Protein AF-F3FJ89-F1 (afdb_monomer_lite)

pLDDT: mean 96.77, std 5.16, range [58.34, 98.81]

Organism: NCBI:txid629262

Structure (mmCIF, N/CA/C/O backbone):
data_AF-F3FJ89-F1
#
_entry.id   AF-F3FJ89-F1
#
loop_
_atom_site.group_PDB
_atom_site.id
_atom_site.type_symbol
_atom_site.label_atom_id
_atom_site.label_alt_id
_atom_site.label_comp_id
_atom_site.label_asym_id
_atom_site.label_entity_id
_atom_site.label_seq_id
_atom_site.pdbx_PDB_ins_code
_atom_site.Cartn_x
_atom_site.Cartn_y
_atom_site.Cartn_z
_atom_site.occupancy
_atom_site.B_iso_or_equiv
_atom_site.auth_seq_id
_atom_site.auth_comp_id
_atom_site.auth_asym_id
_atom_site.auth_atom_id
_atom_site.pdbx_PDB_model_num
ATOM 1 N N . GLY A 1 1 ? 10.192 -7.650 18.222 1.00 58.34 1 GLY A N 1
ATOM 2 C CA . GLY A 1 1 ? 11.394 -7.346 17.414 1.00 58.34 1 GLY A CA 1
ATOM 3 C C . GLY A 1 1 ? 11.013 -6.507 16.206 1.00 58.34 1 GLY A C 1
ATOM 4 O O . GLY A 1 1 ? 9.823 -6.436 15.914 1.00 58.34 1 GLY A O 1
ATOM 5 N N . HIS A 1 2 ? 11.988 -5.890 15.524 1.00 86.31 2 HIS A N 1
ATOM 6 C CA . HIS A 1 2 ? 11.782 -4.907 14.439 1.00 86.31 2 HIS A CA 1
ATOM 7 C C . HIS A 1 2 ? 10.773 -5.340 13.357 1.00 86.31 2 HIS A C 1
ATOM 9 O O . HIS A 1 2 ? 10.031 -4.505 12.858 1.00 86.31 2 HIS A O 1
ATOM 15 N N . TYR A 1 3 ? 10.647 -6.645 13.087 1.00 93.94 3 TYR A N 1
ATOM 16 C CA . TYR A 1 3 ? 9.653 -7.196 12.159 1.00 93.94 3 TYR A CA 1
ATOM 17 C C . TYR A 1 3 ? 8.212 -6.726 12.421 1.00 93.94 3 TYR A C 1
ATOM 19 O O . TYR A 1 3 ? 7.535 -6.318 11.487 1.00 93.94 3 TYR A O 1
ATOM 27 N N . ARG A 1 4 ? 7.738 -6.745 13.680 1.00 95.69 4 ARG A N 1
ATOM 28 C CA . ARG A 1 4 ? 6.354 -6.335 14.000 1.00 95.69 4 ARG A CA 1
ATOM 29 C C . ARG A 1 4 ? 6.115 -4.854 13.686 1.00 95.69 4 ARG A C 1
ATOM 31 O O . ARG A 1 4 ? 5.006 -4.491 13.316 1.00 95.69 4 ARG A O 1
ATOM 38 N N . TYR A 1 5 ? 7.139 -4.007 13.821 1.00 95.81 5 TYR A N 1
ATOM 39 C CA . TYR A 1 5 ? 7.044 -2.593 13.453 1.00 95.81 5 TYR A CA 1
ATOM 40 C C . TYR A 1 5 ? 7.010 -2.425 11.933 1.00 95.81 5 TYR A C 1
ATOM 42 O O . TYR A 1 5 ? 6.091 -1.788 11.426 1.00 95.81 5 TYR A O 1
ATOM 50 N N . ASN A 1 6 ? 7.924 -3.079 11.210 1.00 96.88 6 ASN A N 1
ATOM 51 C CA . ASN A 1 6 ? 7.939 -3.039 9.746 1.00 96.88 6 ASN A CA 1
ATOM 52 C C . ASN A 1 6 ? 6.648 -3.599 9.140 1.00 96.88 6 ASN A C 1
ATOM 54 O O . ASN A 1 6 ? 6.114 -3.004 8.216 1.00 96.88 6 ASN A O 1
ATOM 58 N N . GLN A 1 7 ? 6.099 -4.691 9.682 1.00 97.56 7 GLN A N 1
ATOM 59 C CA . GLN A 1 7 ? 4.841 -5.264 9.200 1.00 97.56 7 GLN A CA 1
ATOM 60 C C . GLN A 1 7 ? 3.684 -4.272 9.350 1.00 97.56 7 GLN A C 1
ATOM 62 O O . GLN A 1 7 ? 2.927 -4.079 8.401 1.00 97.56 7 GLN A O 1
ATOM 67 N N . ARG A 1 8 ? 3.591 -3.588 10.498 1.00 96.75 8 ARG A N 1
ATOM 68 C CA . ARG A 1 8 ? 2.582 -2.546 10.733 1.00 96.75 8 ARG A CA 1
ATOM 69 C C . ARG A 1 8 ? 2.746 -1.360 9.782 1.00 96.75 8 ARG A C 1
ATOM 71 O O . ARG A 1 8 ? 1.754 -0.889 9.239 1.00 96.75 8 ARG A O 1
ATOM 78 N N . MET A 1 9 ? 3.978 -0.897 9.561 1.00 97.88 9 MET A N 1
ATOM 79 C CA . MET A 1 9 ? 4.263 0.204 8.631 1.00 97.88 9 MET A CA 1
ATOM 80 C C . MET A 1 9 ? 3.944 -0.183 7.182 1.00 97.88 9 MET A C 1
ATOM 82 O O . MET A 1 9 ? 3.220 0.538 6.502 1.00 97.88 9 MET A O 1
ATOM 86 N N . TYR A 1 10 ? 4.418 -1.345 6.726 1.00 98.44 10 TYR A N 1
ATOM 87 C CA . TYR A 1 10 ? 4.209 -1.837 5.363 1.00 98.44 10 TYR A CA 1
ATOM 88 C C . TYR A 1 10 ? 2.725 -2.085 5.052 1.00 98.44 10 TYR A C 1
ATOM 90 O O . TYR A 1 10 ? 2.284 -1.842 3.933 1.00 98.44 10 TYR A O 1
ATOM 98 N N . ALA A 1 11 ? 1.939 -2.527 6.041 1.00 98.31 11 ALA A N 1
ATOM 99 C CA . ALA A 1 11 ? 0.500 -2.753 5.903 1.00 98.31 11 ALA A CA 1
ATOM 100 C C . ALA A 1 11 ? -0.355 -1.479 6.053 1.00 98.31 11 ALA A C 1
ATOM 102 O O . ALA A 1 11 ? -1.562 -1.537 5.830 1.00 98.31 11 ALA A O 1
ATOM 103 N N . HIS A 1 12 ? 0.226 -0.323 6.401 1.00 98.50 12 HIS A N 1
ATOM 104 C CA . HIS A 1 12 ? -0.530 0.893 6.737 1.00 98.50 12 HIS A CA 1
ATOM 105 C C . HIS A 1 12 ? -1.438 1.407 5.601 1.00 98.50 12 HIS A C 1
ATOM 107 O O . HIS A 1 12 ? -2.429 2.088 5.856 1.00 98.50 12 HIS A O 1
ATOM 113 N N . PHE A 1 13 ? -1.133 1.086 4.340 1.00 98.69 13 PHE A N 1
ATOM 114 C CA . PHE A 1 13 ? -1.976 1.465 3.200 1.00 98.69 13 PHE A CA 1
ATOM 115 C C . PHE A 1 13 ? -3.317 0.698 3.141 1.00 98.69 13 PHE A C 1
ATOM 117 O O . PHE A 1 13 ? -4.249 1.154 2.477 1.00 98.69 13 PHE A O 1
ATOM 124 N N . MET A 1 14 ? -3.444 -0.427 3.857 1.00 98.50 14 MET A N 1
ATOM 125 C CA . MET A 1 14 ? -4.677 -1.213 3.984 1.00 98.50 14 MET A CA 1
ATOM 126 C C . MET A 1 14 ? -5.539 -0.674 5.132 1.00 98.50 14 MET A C 1
ATOM 128 O O . MET A 1 14 ? -5.464 -1.134 6.267 1.00 98.50 14 MET A O 1
ATOM 132 N N . GLN A 1 15 ? -6.367 0.330 4.841 1.00 98.44 15 GLN A N 1
ATOM 133 C CA . GLN A 1 15 ? -7.055 1.120 5.878 1.00 98.44 15 GLN A CA 1
ATOM 134 C C . GLN A 1 15 ? -8.515 0.726 6.151 1.00 98.44 15 GLN A C 1
ATOM 136 O O . GLN A 1 15 ? -9.197 1.404 6.920 1.00 98.44 15 GLN A O 1
ATOM 141 N N . GLN A 1 16 ? -9.020 -0.343 5.528 1.00 95.62 16 GLN A N 1
ATOM 142 C CA . GLN A 1 16 ? -10.443 -0.716 5.582 1.00 95.62 16 GLN A CA 1
ATOM 143 C C . GLN A 1 16 ? -10.965 -0.927 7.018 1.00 95.62 16 GLN A C 1
ATOM 145 O O . GLN A 1 16 ? -12.110 -0.577 7.306 1.00 95.62 16 GLN A O 1
ATOM 150 N N . ASP A 1 17 ? -10.102 -1.419 7.913 1.00 95.38 17 ASP A N 1
ATOM 151 C CA . ASP A 1 17 ? -10.422 -1.767 9.303 1.00 95.38 17 ASP A CA 1
ATOM 152 C C . ASP A 1 17 ? -9.924 -0.713 10.313 1.00 95.38 17 ASP A C 1
ATOM 154 O O . ASP A 1 17 ? -10.099 -0.866 11.520 1.00 95.38 17 ASP A O 1
ATOM 158 N N . MET A 1 18 ? -9.314 0.384 9.845 1.00 97.88 18 MET A N 1
ATOM 159 C CA . MET A 1 18 ? -8.816 1.449 10.725 1.00 97.88 18 MET A CA 1
ATOM 160 C C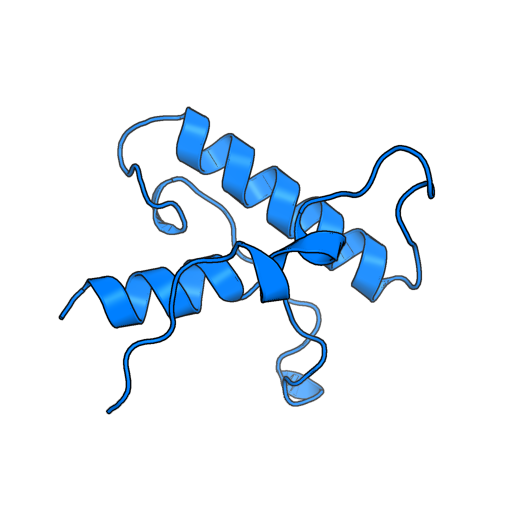 . MET A 1 18 ? -9.953 2.362 11.213 1.00 97.88 18 MET A C 1
ATOM 162 O O . MET A 1 18 ? -10.928 2.559 10.483 1.00 97.88 18 MET A O 1
ATOM 166 N N . PRO A 1 19 ? -9.845 2.991 12.395 1.00 98.12 19 PRO A N 1
ATOM 167 C CA . PRO A 1 19 ? -10.737 4.077 12.806 1.00 98.12 19 PRO A CA 1
ATOM 168 C C . PRO A 1 19 ? -10.762 5.220 11.783 1.00 98.12 19 PRO A C 1
ATOM 170 O O . PRO A 1 19 ? -9.755 5.491 11.128 1.00 98.12 19 PRO A O 1
ATOM 173 N N . SER A 1 20 ? -11.901 5.900 11.633 1.00 97.44 20 SER A N 1
ATOM 174 C CA . SER A 1 20 ? -12.095 6.937 10.603 1.00 97.44 20 SER A CA 1
ATOM 175 C C . SER A 1 20 ? -11.061 8.063 10.658 1.00 97.44 20 SER A C 1
ATOM 177 O O . SER A 1 20 ? -10.592 8.526 9.626 1.00 97.44 20 SER A O 1
ATOM 179 N N . GLU A 1 21 ? -10.664 8.448 11.865 1.00 97.88 21 GLU A N 1
ATOM 180 C CA . GLU A 1 21 ? -9.697 9.494 12.176 1.00 97.88 21 GLU A CA 1
ATOM 181 C C . GLU A 1 21 ? -8.249 9.120 11.821 1.00 97.88 21 GLU A C 1
ATOM 183 O O . GLU A 1 21 ? -7.371 9.977 11.851 1.00 97.88 21 GLU A O 1
ATOM 188 N N . GLN A 1 22 ? -7.995 7.854 11.474 1.00 98.06 22 GLN A N 1
ATOM 189 C CA . GLN A 1 22 ? -6.689 7.345 11.042 1.00 98.06 22 GLN A CA 1
ATOM 190 C C . GLN A 1 22 ? -6.636 7.075 9.529 1.00 98.06 22 GLN A C 1
ATOM 192 O O . GLN A 1 22 ? -5.566 6.791 8.995 1.00 98.06 22 GLN A O 1
ATOM 197 N N . ARG A 1 23 ? -7.769 7.169 8.817 1.00 98.00 23 ARG A N 1
ATOM 198 C CA . ARG A 1 23 ? -7.833 6.948 7.365 1.00 98.00 23 ARG A CA 1
ATOM 199 C C . ARG A 1 23 ? -7.464 8.215 6.593 1.00 98.00 23 ARG A C 1
ATOM 201 O O . ARG A 1 23 ? -7.785 9.322 7.011 1.00 98.00 23 ARG A O 1
ATOM 208 N N . GLY A 1 24 ? -6.857 8.045 5.420 1.00 97.00 24 GLY A N 1
ATOM 209 C CA . GLY A 1 24 ? -6.560 9.129 4.473 1.00 97.00 24 GLY A CA 1
ATOM 210 C C . GLY A 1 24 ? -5.127 9.668 4.528 1.00 97.00 24 GLY A C 1
ATOM 211 O O . GLY A 1 24 ? -4.707 10.353 3.598 1.00 97.00 24 GLY A O 1
ATOM 212 N N . MET A 1 25 ? -4.343 9.320 5.552 1.00 98.19 25 MET A N 1
ATOM 213 C CA . MET A 1 25 ? -2.889 9.518 5.551 1.00 98.19 25 MET A CA 1
ATOM 214 C C . MET A 1 25 ? -2.200 8.256 5.027 1.00 98.19 25 MET A C 1
ATOM 216 O O . MET A 1 25 ? -2.523 7.161 5.472 1.00 98.19 25 MET A O 1
ATOM 220 N N . PHE A 1 26 ? -1.223 8.387 4.130 1.00 98.56 26 PHE A N 1
ATOM 221 C CA . PHE A 1 26 ? -0.452 7.259 3.595 1.00 98.56 26 PHE A CA 1
ATOM 222 C C . PHE A 1 26 ? 1.045 7.512 3.768 1.00 98.56 26 PHE A C 1
ATOM 224 O O . PHE A 1 26 ? 1.500 8.647 3.634 1.00 98.56 26 PHE A O 1
ATOM 231 N N . ILE A 1 27 ? 1.801 6.454 4.062 1.00 98.50 27 ILE A N 1
ATOM 232 C CA . ILE A 1 27 ? 3.262 6.487 4.187 1.00 98.50 27 ILE A CA 1
ATOM 233 C C . ILE A 1 27 ? 3.879 5.556 3.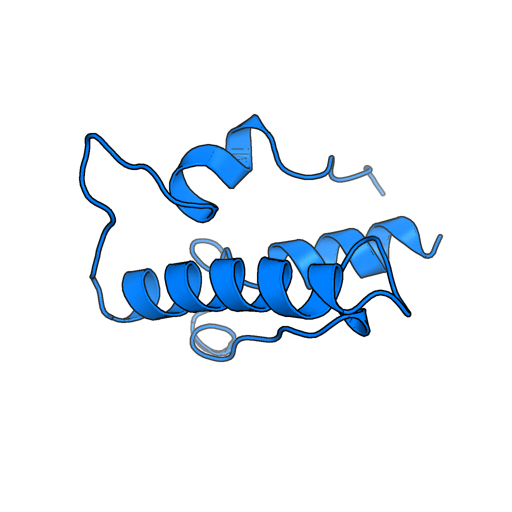145 1.00 98.50 27 ILE A C 1
ATOM 235 O O . ILE A 1 27 ? 3.322 4.502 2.839 1.00 98.50 27 ILE A O 1
ATOM 239 N N . ALA A 1 28 ? 5.016 5.964 2.598 1.00 98.62 28 ALA A N 1
ATOM 240 C CA . ALA A 1 28 ? 5.814 5.212 1.641 1.00 98.62 28 ALA A CA 1
ATOM 241 C C . ALA A 1 28 ? 7.259 5.718 1.698 1.00 98.62 28 ALA A C 1
ATOM 243 O O . ALA A 1 28 ? 7.497 6.855 2.104 1.00 98.62 28 ALA A O 1
ATOM 244 N N . GLY A 1 29 ? 8.198 4.885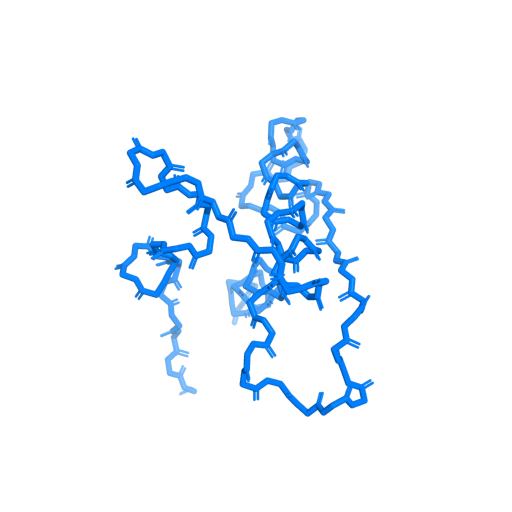 1.267 1.00 98.25 29 GLY A N 1
ATOM 245 C CA . GLY A 1 29 ? 9.628 5.137 1.399 1.00 98.25 29 GLY A CA 1
ATOM 246 C C . GLY A 1 29 ? 10.396 3.835 1.589 1.00 98.25 29 GLY A C 1
ATOM 247 O O . GLY A 1 29 ? 9.813 2.770 1.816 1.00 98.25 29 GLY A O 1
ATOM 248 N N . ASP A 1 30 ? 11.718 3.887 1.454 1.00 97.44 30 ASP A N 1
ATOM 249 C CA . ASP A 1 30 ? 12.555 2.707 1.679 1.00 97.44 30 ASP A CA 1
ATOM 250 C C . ASP A 1 30 ? 12.546 2.278 3.156 1.00 97.44 30 ASP A C 1
ATOM 252 O O . ASP A 1 30 ? 12.688 1.090 3.446 1.00 97.44 30 ASP A O 1
ATOM 256 N N . ASP A 1 31 ? 12.275 3.209 4.070 1.00 97.19 31 ASP A N 1
ATOM 257 C CA . ASP A 1 31 ? 12.034 2.990 5.499 1.00 97.19 31 ASP A CA 1
ATOM 258 C C . ASP A 1 31 ? 10.737 2.213 5.799 1.00 97.19 31 ASP A C 1
ATOM 260 O O . ASP A 1 31 ? 10.689 1.443 6.758 1.00 97.19 31 ASP A O 1
ATOM 264 N N . VAL A 1 32 ? 9.703 2.362 4.966 1.00 97.69 32 VAL A N 1
ATOM 265 C CA . VAL A 1 32 ? 8.460 1.569 5.032 1.00 97.69 32 VAL A CA 1
ATOM 266 C C . VAL A 1 32 ? 8.657 0.166 4.443 1.00 97.69 32 VAL A C 1
ATOM 268 O O . VAL A 1 32 ? 7.877 -0.745 4.721 1.00 97.69 32 VAL A O 1
ATOM 271 N N . SER A 1 33 ? 9.687 -0.024 3.617 1.00 97.62 33 SER A N 1
ATOM 272 C CA . SER A 1 33 ? 9.920 -1.255 2.863 1.00 97.62 33 SER A CA 1
ATOM 273 C C . SER A 1 33 ? 10.581 -2.373 3.684 1.00 97.62 33 SER A C 1
ATOM 275 O O . SER A 1 33 ? 11.057 -2.187 4.804 1.00 97.62 33 SER A O 1
ATOM 277 N N . TRP A 1 34 ? 10.665 -3.565 3.088 1.00 97.62 34 TRP A N 1
ATOM 278 C CA . TRP A 1 34 ? 11.442 -4.688 3.632 1.00 97.62 34 TRP A CA 1
ATOM 279 C C . TRP A 1 34 ? 12.918 -4.677 3.214 1.00 97.62 34 TRP A C 1
ATOM 281 O O . TRP A 1 34 ? 13.697 -5.499 3.696 1.00 97.62 34 TRP A O 1
ATOM 291 N N . THR A 1 35 ? 13.311 -3.757 2.334 1.00 96.12 35 THR A N 1
ATOM 292 C CA . THR A 1 35 ? 14.658 -3.652 1.762 1.00 96.12 35 THR A CA 1
ATOM 293 C C . THR A 1 35 ? 15.180 -2.218 1.908 1.00 96.12 35 THR A C 1
ATOM 295 O O . THR A 1 35 ? 15.367 -1.534 0.898 1.00 96.12 35 THR A O 1
ATOM 298 N N . PRO A 1 36 ? 15.398 -1.726 3.144 1.00 93.94 36 PRO A N 1
ATOM 299 C CA . PRO A 1 36 ? 15.899 -0.370 3.363 1.00 93.94 36 PRO A CA 1
ATOM 300 C C . PRO A 1 36 ? 17.273 -0.176 2.710 1.00 93.94 36 PRO A C 1
ATOM 302 O O . PRO A 1 36 ? 18.016 -1.144 2.528 1.00 93.94 36 PRO A O 1
ATOM 305 N N . ALA A 1 37 ? 17.615 1.073 2.375 1.00 96.19 37 ALA A N 1
ATOM 306 C CA . ALA A 1 37 ? 18.811 1.440 1.604 1.00 96.19 37 ALA A CA 1
ATOM 307 C C . ALA A 1 37 ? 18.835 0.939 0.142 1.00 96.19 37 ALA A C 1
ATOM 309 O O . ALA A 1 37 ? 19.853 1.079 -0.539 1.00 96.19 37 ALA A O 1
ATOM 310 N N . TRP A 1 38 ? 17.713 0.420 -0.370 1.00 97.69 38 TRP A N 1
ATOM 311 C CA . TRP A 1 38 ? 17.521 0.093 -1.784 1.00 97.69 38 TRP A CA 1
ATOM 312 C C . TRP A 1 38 ? 16.317 0.849 -2.340 1.00 97.69 38 TRP A C 1
ATOM 314 O O . TRP A 1 38 ? 15.201 0.718 -1.840 1.00 97.69 38 TRP A O 1
ATOM 324 N N . VAL A 1 39 ? 16.535 1.611 -3.416 1.00 97.06 39 VAL A N 1
ATOM 325 C CA . VAL A 1 39 ? 15.509 2.495 -4.004 1.00 97.06 39 VAL A CA 1
ATOM 326 C C . VAL A 1 39 ? 14.246 1.752 -4.449 1.00 97.06 39 VAL A C 1
ATOM 328 O O . VAL A 1 39 ? 13.152 2.304 -4.376 1.00 97.06 39 VAL A O 1
ATOM 331 N N . GLU A 1 40 ? 14.374 0.484 -4.837 1.00 98.12 40 GLU A N 1
ATOM 332 C CA . GLU A 1 40 ? 13.239 -0.368 -5.204 1.00 98.12 40 GLU A CA 1
ATOM 333 C C . GLU A 1 40 ? 12.198 -0.452 -4.075 1.00 98.12 40 GLU A C 1
ATOM 335 O O . GLU A 1 40 ? 10.998 -0.396 -4.330 1.00 98.12 40 GLU A O 1
ATOM 340 N N . GLY A 1 41 ? 12.641 -0.482 -2.813 1.00 98.00 41 GLY A N 1
ATOM 341 C CA . GLY A 1 41 ? 11.745 -0.488 -1.658 1.00 98.00 41 GLY A CA 1
ATOM 342 C C . GLY A 1 41 ? 10.883 0.776 -1.563 1.00 98.00 41 GLY A C 1
ATOM 343 O O . GLY A 1 41 ? 9.692 0.694 -1.248 1.00 98.00 41 GLY A O 1
ATOM 344 N N . ALA A 1 42 ? 11.449 1.939 -1.899 1.00 98.25 42 ALA A N 1
ATOM 345 C CA . ALA A 1 42 ? 10.702 3.194 -1.954 1.00 98.25 42 ALA A CA 1
ATOM 346 C C . ALA A 1 42 ? 9.663 3.189 -3.086 1.00 98.25 42 ALA A C 1
ATOM 348 O O . ALA A 1 42 ? 8.529 3.625 -2.889 1.00 98.25 42 ALA A O 1
ATOM 349 N N . VAL A 1 43 ? 10.020 2.653 -4.258 1.00 98.69 43 VAL A N 1
ATOM 350 C CA . VAL A 1 43 ? 9.105 2.559 -5.407 1.00 98.69 43 VAL A CA 1
ATOM 351 C C . VAL A 1 43 ? 7.945 1.609 -5.108 1.0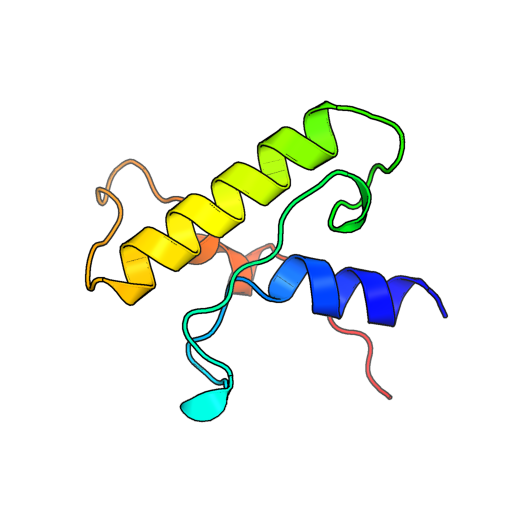0 98.69 43 VAL A C 1
ATOM 353 O O . VAL A 1 43 ? 6.786 1.974 -5.293 1.00 98.69 43 VAL A O 1
ATOM 356 N N . GLN A 1 44 ? 8.225 0.414 -4.587 1.00 98.75 44 GLN A N 1
ATOM 357 C CA . GLN A 1 44 ? 7.189 -0.578 -4.290 1.00 98.75 44 GLN A CA 1
ATOM 358 C C . GLN A 1 44 ? 6.209 -0.095 -3.218 1.00 98.75 44 GLN A C 1
ATOM 360 O O . GLN A 1 44 ? 4.995 -0.210 -3.385 1.00 98.75 44 GLN A O 1
ATOM 365 N N . THR A 1 45 ? 6.708 0.498 -2.131 1.00 98.75 45 THR A N 1
ATOM 366 C CA . THR A 1 45 ? 5.828 1.055 -1.090 1.00 98.75 45 THR A CA 1
ATOM 367 C C . THR A 1 45 ? 5.029 2.255 -1.597 1.00 98.75 45 THR A C 1
ATOM 369 O O . THR A 1 45 ? 3.871 2.417 -1.214 1.00 98.75 45 THR A O 1
ATOM 372 N N . SER A 1 46 ? 5.584 3.050 -2.519 1.00 98.75 46 SER A N 1
ATOM 373 C CA . SER A 1 46 ? 4.838 4.109 -3.202 1.00 98.75 46 SER A CA 1
ATOM 374 C C . SER A 1 46 ? 3.681 3.546 -4.033 1.00 98.75 46 SER A C 1
ATOM 376 O O . SER A 1 46 ? 2.570 4.063 -3.943 1.00 98.75 46 SER A O 1
ATOM 378 N N . LEU A 1 47 ? 3.880 2.443 -4.764 1.00 98.81 47 LEU A N 1
ATOM 379 C CA . LEU A 1 47 ? 2.807 1.783 -5.522 1.00 98.81 47 LEU A CA 1
ATOM 380 C C . LEU A 1 47 ? 1.702 1.218 -4.613 1.00 98.81 47 LEU A C 1
ATOM 382 O O . LEU A 1 47 ? 0.520 1.328 -4.946 1.00 98.81 47 LEU A O 1
ATOM 386 N N . ASN A 1 48 ? 2.057 0.694 -3.437 1.00 98.81 48 ASN A N 1
ATOM 387 C CA . ASN A 1 48 ? 1.071 0.302 -2.425 1.00 98.81 48 ASN A CA 1
ATOM 388 C C . ASN A 1 48 ? 0.246 1.513 -1.958 1.00 98.81 48 ASN A C 1
ATOM 390 O O . ASN A 1 48 ? -0.983 1.453 -1.907 1.00 98.81 48 ASN A O 1
ATOM 394 N N . ALA A 1 49 ? 0.905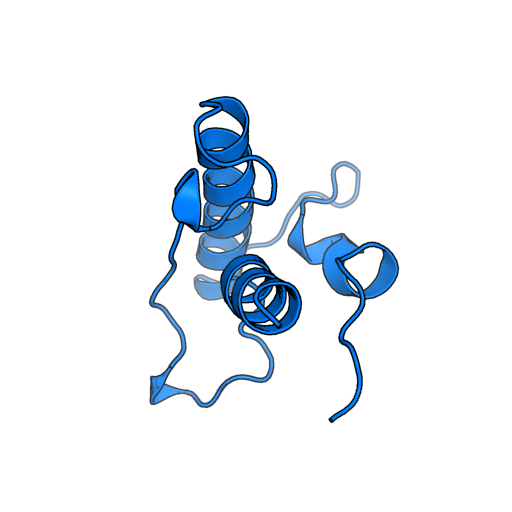 2.640 -1.673 1.00 98.75 49 ALA A N 1
ATOM 395 C CA . ALA A 1 49 ? 0.229 3.875 -1.285 1.00 98.75 49 ALA A CA 1
ATOM 396 C C . ALA A 1 49 ? -0.664 4.436 -2.406 1.00 98.75 49 ALA A C 1
ATOM 398 O O . ALA A 1 49 ? -1.755 4.918 -2.114 1.00 98.75 49 ALA A O 1
ATOM 399 N N . VAL A 1 50 ? -0.263 4.323 -3.680 1.00 98.81 50 VAL A N 1
ATOM 400 C CA . VAL A 1 50 ? -1.105 4.688 -4.835 1.00 98.81 50 VAL A CA 1
ATOM 401 C C . VAL A 1 50 ? -2.389 3.864 -4.853 1.00 98.81 50 VAL A C 1
ATOM 403 O O . VAL A 1 50 ? -3.470 4.431 -5.015 1.00 98.81 50 VAL A O 1
ATOM 406 N N . TRP A 1 51 ? -2.296 2.548 -4.641 1.00 98.81 51 TRP A N 1
ATOM 407 C CA . TRP A 1 51 ? -3.481 1.696 -4.532 1.00 98.81 51 TRP A CA 1
ATOM 408 C C . TRP A 1 51 ? -4.367 2.120 -3.353 1.00 98.81 51 TRP A C 1
ATOM 410 O O . TRP A 1 51 ? -5.576 2.277 -3.517 1.00 98.81 51 TRP A O 1
ATOM 420 N N . GLY A 1 52 ? -3.766 2.379 -2.185 1.00 98.62 52 GLY A N 1
ATOM 421 C CA . GLY A 1 52 ? -4.485 2.820 -0.987 1.00 98.62 52 GLY A CA 1
ATOM 422 C C . GLY A 1 52 ? -5.218 4.148 -1.194 1.00 98.62 52 GLY A C 1
ATOM 423 O O . GLY A 1 52 ? -6.389 4.270 -0.836 1.00 98.62 52 GLY A O 1
ATOM 424 N N . LEU A 1 53 ? -4.564 5.113 -1.844 1.00 98.62 53 LEU A N 1
ATOM 425 C CA . LEU A 1 53 ? -5.144 6.406 -2.196 1.00 98.62 53 LEU A CA 1
ATOM 426 C C . LEU A 1 53 ? -6.291 6.243 -3.198 1.00 98.62 53 LEU A C 1
ATOM 428 O O . LEU A 1 53 ? -7.377 6.770 -2.975 1.00 98.62 53 LEU A O 1
ATOM 432 N N . MET A 1 54 ? -6.082 5.479 -4.274 1.00 98.75 54 MET A N 1
ATOM 433 C CA . MET A 1 54 ? -7.126 5.176 -5.257 1.00 98.75 54 MET A CA 1
ATOM 434 C C . MET A 1 54 ? -8.365 4.583 -4.573 1.00 98.75 54 MET A C 1
ATOM 436 O O . MET A 1 54 ? -9.475 5.059 -4.809 1.00 98.75 54 MET A O 1
ATOM 440 N N . ASN A 1 55 ? -8.175 3.595 -3.696 1.00 98.50 55 ASN A N 1
ATOM 441 C CA . ASN A 1 55 ? -9.254 2.966 -2.939 1.00 98.50 55 ASN A CA 1
ATOM 442 C C . ASN A 1 55 ? -9.939 3.949 -1.969 1.00 98.50 55 ASN A C 1
ATOM 444 O O . ASN A 1 55 ? -11.163 3.965 -1.867 1.00 98.50 55 ASN A O 1
ATOM 448 N N . HIS A 1 56 ? -9.180 4.828 -1.303 1.00 98.38 56 HIS A N 1
ATOM 449 C CA . HIS A 1 56 ? -9.729 5.863 -0.416 1.00 98.38 56 HIS A CA 1
ATOM 450 C C . HIS A 1 56 ? -10.665 6.839 -1.145 1.00 98.38 56 HIS A C 1
ATOM 452 O O . HIS A 1 56 ? -11.673 7.263 -0.585 1.00 98.38 56 HIS A O 1
ATOM 458 N N . PHE A 1 57 ? -10.377 7.146 -2.412 1.00 98.56 57 PHE A N 1
ATOM 459 C CA . PHE A 1 57 ? -11.242 7.954 -3.278 1.00 98.56 57 PHE A CA 1
ATOM 460 C C . PHE A 1 57 ? -12.384 7.153 -3.941 1.00 98.56 57 PHE A C 1
ATOM 462 O O . PHE A 1 57 ? -13.080 7.681 -4.808 1.00 98.56 57 PHE A O 1
ATOM 469 N N . GLY A 1 58 ? -12.603 5.892 -3.551 1.00 98.31 58 GLY A N 1
ATOM 470 C CA . GLY A 1 58 ? -13.655 5.027 -4.101 1.00 98.31 58 GLY A CA 1
ATOM 471 C C . GLY A 1 58 ? -13.328 4.427 -5.473 1.00 98.31 58 GLY A C 1
ATOM 472 O O . GLY A 1 58 ? -14.217 3.904 -6.146 1.00 98.31 58 GLY A O 1
ATOM 473 N N . GLY A 1 59 ? -12.070 4.518 -5.908 1.00 98.50 59 GLY A N 1
ATOM 474 C CA . GLY A 1 59 ? -11.567 3.851 -7.102 1.00 98.50 59 GLY A CA 1
ATOM 475 C C . GLY A 1 59 ? -11.264 2.371 -6.862 1.00 98.50 59 GLY A C 1
ATOM 476 O O . GLY A 1 59 ? -11.255 1.886 -5.734 1.00 98.50 59 GLY A O 1
ATOM 477 N N . LYS A 1 60 ? -10.996 1.647 -7.948 1.00 98.62 60 LYS A N 1
ATOM 478 C CA . LYS A 1 60 ? -10.616 0.229 -7.927 1.00 98.62 60 LYS A CA 1
ATOM 479 C C . LYS A 1 60 ? -9.730 -0.106 -9.119 1.00 98.62 60 LYS A C 1
ATOM 481 O O . LYS A 1 60 ? -9.776 0.587 -10.138 1.00 98.62 60 LYS A O 1
ATOM 486 N N . THR A 1 61 ? -8.958 -1.179 -9.001 1.00 98.69 61 THR A N 1
ATOM 487 C CA . THR A 1 61 ? -8.171 -1.717 -10.111 1.00 98.69 61 THR A CA 1
ATOM 488 C C . THR A 1 61 ? -9.064 -2.356 -11.174 1.00 98.69 61 THR A C 1
ATOM 490 O O . THR A 1 61 ? -10.255 -2.619 -10.971 1.00 98.69 61 THR A O 1
ATOM 493 N N . HIS A 1 62 ? -8.491 -2.573 -12.356 1.00 98.50 62 HIS A N 1
ATOM 494 C CA . HIS A 1 62 ? -9.157 -3.325 -13.410 1.00 98.50 62 HIS A CA 1
ATOM 495 C C . HIS A 1 62 ? -9.169 -4.818 -13.053 1.00 98.50 62 HIS A C 1
ATOM 497 O O . HIS A 1 62 ? -8.174 -5.330 -12.552 1.00 98.50 62 HIS A O 1
ATOM 503 N N . ALA A 1 63 ? -10.255 -5.535 -13.362 1.00 98.00 63 ALA A N 1
ATOM 504 C CA . ALA A 1 63 ? -10.420 -6.939 -12.960 1.00 98.00 63 ALA A CA 1
ATOM 505 C C . ALA A 1 63 ? -9.306 -7.868 -13.486 1.00 98.00 63 ALA A C 1
ATOM 507 O O . ALA A 1 63 ? -8.924 -8.821 -12.819 1.00 98.00 63 ALA A O 1
ATOM 508 N N . GLU A 1 64 ? -8.771 -7.570 -14.671 1.00 98.38 64 GLU A N 1
ATOM 509 C CA . GLU A 1 64 ? -7.680 -8.333 -15.297 1.00 98.38 64 GLU A CA 1
ATOM 510 C C . GLU A 1 64 ? -6.275 -7.896 -14.842 1.00 98.38 64 GLU A C 1
ATOM 512 O O . GLU A 1 64 ? -5.284 -8.483 -15.265 1.00 98.38 64 GLU A O 1
ATOM 517 N N . ASN A 1 65 ? -6.167 -6.859 -14.007 1.00 98.38 65 ASN A N 1
ATOM 518 C CA . ASN A 1 65 ? -4.893 -6.347 -13.505 1.00 98.38 65 ASN A CA 1
ATOM 519 C C . ASN A 1 65 ? -5.023 -5.924 -12.030 1.00 98.38 65 ASN A C 1
ATOM 521 O O . ASN A 1 65 ? -5.063 -4.720 -11.740 1.00 98.38 65 ASN A O 1
ATOM 525 N N . PRO A 1 66 ? -5.144 -6.896 -11.105 1.00 98.56 66 PRO A N 1
ATOM 526 C CA . PRO A 1 66 ? -5.229 -6.615 -9.679 1.00 98.56 66 PRO A CA 1
ATOM 527 C C . PRO A 1 66 ? -3.951 -5.927 -9.190 1.00 98.56 66 PRO A C 1
ATOM 529 O O . PRO A 1 66 ? -2.840 -6.239 -9.619 1.00 98.56 66 PRO A O 1
ATOM 532 N N . GLY A 1 67 ? -4.120 -4.973 -8.286 1.00 98.62 67 GLY A N 1
ATOM 533 C CA . GLY A 1 67 ? -3.040 -4.238 -7.652 1.00 98.62 67 GLY A CA 1
ATOM 534 C C . GLY A 1 67 ? -2.710 -4.768 -6.257 1.00 98.62 67 GLY A C 1
ATOM 535 O O . GLY A 1 67 ? -3.282 -5.759 -5.800 1.00 98.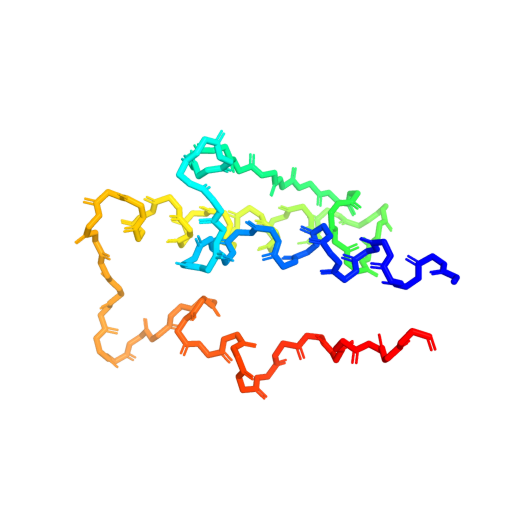62 67 GLY A O 1
ATOM 536 N N . PRO A 1 68 ? -1.796 -4.088 -5.543 1.00 98.50 68 PRO A N 1
ATOM 537 C CA . PRO A 1 68 ? -1.256 -4.590 -4.284 1.00 98.50 68 PRO A CA 1
ATOM 538 C C . PRO A 1 68 ? -2.305 -4.905 -3.216 1.00 98.50 68 PRO A C 1
ATOM 540 O O . PRO A 1 68 ? -2.246 -5.965 -2.598 1.00 98.50 68 PRO A O 1
ATOM 543 N N . GLY A 1 69 ? -3.277 -4.016 -2.998 1.00 98.50 69 GLY A N 1
ATOM 544 C CA . GLY A 1 69 ? -4.270 -4.214 -1.942 1.00 98.50 69 GLY A CA 1
ATOM 545 C C . GLY A 1 69 ? -5.359 -5.232 -2.273 1.00 98.50 69 GLY A C 1
ATOM 546 O O . GLY A 1 69 ? -6.005 -5.730 -1.357 1.00 98.50 69 GLY A O 1
ATOM 547 N N . ASP A 1 70 ? -5.514 -5.608 -3.546 1.00 98.56 70 ASP A N 1
ATOM 548 C CA . ASP A 1 70 ? -6.494 -6.618 -3.963 1.00 98.56 70 ASP A CA 1
ATOM 549 C C . ASP A 1 70 ? -6.091 -8.028 -3.497 1.00 98.56 70 ASP A C 1
ATOM 551 O O . ASP A 1 70 ? -6.946 -8.875 -3.257 1.00 98.56 70 ASP A O 1
ATOM 555 N N . VAL A 1 71 ? -4.786 -8.268 -3.325 1.00 98.50 71 VAL A N 1
ATOM 556 C CA . VAL A 1 71 ? -4.215 -9.571 -2.935 1.00 98.50 71 VAL A CA 1
ATOM 557 C C . VAL A 1 71 ? -3.508 -9.543 -1.576 1.00 98.50 71 VAL A C 1
ATOM 559 O O . VAL A 1 71 ? -3.104 -10.586 -1.065 1.00 98.50 71 VAL A O 1
ATOM 562 N N . PHE A 1 72 ? -3.361 -8.371 -0.946 1.00 98.31 72 PHE A N 1
ATOM 563 C CA . PHE A 1 72 ? -2.533 -8.202 0.254 1.00 98.31 72 PHE A CA 1
ATOM 564 C C . PHE A 1 72 ? -2.947 -9.099 1.427 1.00 98.31 72 PHE A C 1
ATOM 566 O O . PHE A 1 72 ? -2.091 -9.582 2.160 1.00 98.31 72 PHE A O 1
ATOM 573 N N . HIS A 1 73 ? -4.244 -9.352 1.609 1.00 96.50 73 HIS A N 1
ATOM 574 C CA . HIS A 1 73 ? -4.716 -10.238 2.676 1.00 96.50 73 HIS A CA 1
ATOM 575 C C . HIS A 1 73 ? -4.285 -11.703 2.463 1.00 96.50 73 HIS A C 1
ATOM 577 O O . HIS A 1 73 ? -4.117 -12.442 3.428 1.00 96.50 73 HIS A O 1
ATOM 583 N N . GLU A 1 74 ? -4.103 -12.132 1.212 1.00 97.88 74 GLU A N 1
ATOM 584 C CA . GLU A 1 74 ? -3.721 -13.505 0.869 1.00 97.88 74 GLU A CA 1
ATOM 585 C C . GLU A 1 74 ? -2.202 -13.710 0.906 1.00 97.88 74 GLU A C 1
ATOM 587 O O . GLU A 1 74 ? -1.730 -14.722 1.422 1.00 97.88 74 GLU A O 1
ATOM 592 N N . ILE A 1 75 ? -1.436 -12.747 0.379 1.00 98.06 75 ILE A N 1
ATOM 593 C CA . ILE A 1 75 ? 0.013 -12.905 0.147 1.00 98.06 75 ILE A CA 1
ATOM 594 C C . ILE A 1 75 ? 0.893 -11.893 0.893 1.00 98.06 75 ILE A C 1
ATOM 596 O O . ILE A 1 75 ? 2.110 -11.867 0.702 1.00 98.06 75 ILE A O 1
ATOM 600 N N . GLY A 1 76 ? 0.301 -11.028 1.715 1.00 97.69 76 GLY A N 1
ATOM 601 C CA . GLY A 1 76 ? 1.028 -10.020 2.478 1.00 97.69 76 GLY A CA 1
ATOM 602 C C . GLY A 1 76 ? 1.911 -10.610 3.588 1.00 97.69 76 GLY A C 1
ATOM 603 O O . GLY A 1 76 ? 1.834 -11.800 3.909 1.00 97.69 76 GLY A O 1
ATOM 604 N N . PRO A 1 77 ? 2.766 -9.783 4.220 1.00 97.06 77 PRO A N 1
ATOM 605 C CA . PRO A 1 77 ? 3.617 -10.236 5.313 1.00 97.06 77 PRO A CA 1
ATOM 606 C C . PRO A 1 77 ? 2.792 -10.722 6.511 1.00 97.06 77 PRO A C 1
ATOM 608 O O . PRO A 1 77 ? 1.862 -10.047 6.958 1.00 97.06 77 PRO A O 1
ATOM 611 N N . ILE A 1 78 ? 3.184 -11.870 7.063 1.00 96.69 78 ILE A N 1
ATOM 612 C CA . ILE A 1 78 ? 2.501 -12.526 8.182 1.00 96.69 78 ILE A CA 1
ATOM 613 C C . ILE A 1 78 ? 2.498 -11.620 9.419 1.00 96.69 78 ILE A C 1
ATOM 615 O O . ILE A 1 78 ? 3.544 -11.174 9.886 1.00 96.69 78 ILE A O 1
ATOM 619 N N . ALA A 1 79 ? 1.330 -11.401 10.020 1.00 94.75 79 ALA A N 1
ATOM 620 C CA . ALA A 1 79 ? 1.254 -10.813 11.352 1.00 94.75 79 ALA A CA 1
ATOM 621 C C . ALA A 1 79 ? 1.674 -11.856 12.402 1.00 94.75 79 ALA A C 1
ATOM 623 O O . ALA A 1 79 ? 1.090 -12.935 12.494 1.00 94.75 79 ALA A O 1
ATOM 624 N N . LEU A 1 80 ? 2.694 -11.546 13.205 1.00 93.00 80 LEU A N 1
ATOM 625 C CA . LEU A 1 80 ? 3.068 -12.383 14.347 1.00 93.00 80 LEU A CA 1
ATOM 626 C C . LEU A 1 80 ? 2.139 -12.070 15.522 1.00 93.00 80 LEU A C 1
ATOM 628 O O . LEU A 1 80 ? 1.940 -10.891 15.819 1.00 93.00 80 LEU A O 1
ATOM 632 N N . GLY A 1 81 ? 1.643 -13.107 16.208 1.00 84.81 81 GLY A N 1
ATOM 633 C CA . GLY A 1 81 ? 0.884 -12.960 17.457 1.00 84.81 81 GLY A CA 1
ATOM 634 C C . GLY A 1 81 ? 1.672 -12.202 18.528 1.00 84.81 81 GLY A C 1
ATOM 635 O O . GLY A 1 81 ? 2.876 -11.976 18.356 1.00 84.81 81 GLY A O 1
ATOM 636 N N . ASP A 1 82 ? 0.998 -11.793 19.601 1.00 80.56 82 ASP A N 1
ATOM 637 C CA . ASP A 1 82 ? 1.612 -11.019 20.688 1.00 80.56 82 ASP A CA 1
ATOM 638 C C . ASP A 1 82 ? 2.742 -11.792 21.394 1.00 80.56 82 ASP A C 1
ATOM 640 O O . ASP A 1 82 ? 2.520 -12.952 21.805 1.00 80.56 82 ASP A O 1
#

InterPro domains:
  IPR036188 FAD/NAD(P)-binding domain superfamily [G3DSA:3.50.50.60] (1-82)

Radius of gyration: 12.76 Å; chains: 1; bounding box: 32×23×36 Å

Sequence (82 aa):
GHYRYNQRMYAHFMQQDMPSEQRGMFIAGDDVSWTPAWVEGAVQTSLNAVWGLMNHFGGKTHAENPGPGDVFHEIGPIALGD

Secondary structure (DSSP, 8-state):
-HHHHHHHHHTTT--TTS-GGGTT----STTTSSSTT-HHHHHHHHHHHHHHHHHHTT---BTTB--HHHHHHHHSPPPPP-

Foldseek 3Di:
DVVLVLLCLLCLLVCPPPDPVSADDADADLSNAPRRPDVVRRVLSVQSNVQSNCVSVVHADDPVDHGCNVCCVPPNDDNDDD